Protein AF-A0A9D1GVY8-F1 (afdb_monomer_lite)

Radius of gyration: 22.83 Å; chains: 1; bounding box: 51×28×75 Å

Secondary structure (DSSP, 8-state):
--SHHHHHHHHHHHHHHHHHHHHHHHHHHHHHHHHHHHHHHHHHHHHHSEEEEEEEEEEEEEETTEEEEEEEEEETTEEEEEEEEEE--SSPPSS---TT-EEEEEESTT--TTS-EEEE----TTGGGT--

pLDDT: mean 70.93, std 13.24, range [38.88, 90.0]

Sequence (132 aa):
MDTQLPVVLTVTLALACLVAAVRIGLRFAAAGHRNALELARGRQVRRTGTCVRAEVLAVHALGDLEVQVLAEFETPGGRRIATGRIGLAEPLPTKAPEVGDLVRVWYLGEGGSDDEVQMDHDLDPAELAVAA

Organism: NCBI:txid2840701

Foldseek 3Di:
DPDPVVVVVVVVVVVVVVVVVVVVVVVVVVVVVVVVVLVVVLVVLVVPFQKDKWFFQDWADPDPFKIKTWTWDADPVGIEIEIEMEGCDPVGPPDDDDGGDIWIWRWDDGRYHPTDIYIYDDCPVVCVVVND

Structure (mmCIF, N/CA/C/O backbone):
data_AF-A0A9D1GVY8-F1
#
_entry.id   AF-A0A9D1GVY8-F1
#
loop_
_atom_site.group_PDB
_atom_site.id
_atom_site.type_symbol
_atom_site.label_atom_id
_atom_site.label_alt_id
_atom_site.label_comp_id
_atom_site.label_asym_id
_atom_site.label_entity_id
_atom_site.label_seq_id
_atom_site.pdbx_PDB_ins_code
_atom_site.Cartn_x
_atom_site.Cartn_y
_atom_site.Cartn_z
_atom_site.occupancy
_atom_site.B_iso_or_equiv
_atom_site.auth_seq_id
_atom_site.auth_comp_id
_atom_site.auth_asym_id
_atom_site.auth_atom_id
_atom_site.pdbx_PDB_model_num
ATOM 1 N N . MET A 1 1 ? 36.429 9.660 -54.941 1.00 49.44 1 MET A N 1
ATOM 2 C CA . MET A 1 1 ? 36.404 10.516 -53.734 1.00 49.44 1 MET A CA 1
ATOM 3 C C . MET A 1 1 ? 35.249 10.015 -52.873 1.00 49.44 1 MET A C 1
ATOM 5 O O . MET A 1 1 ? 34.226 10.674 -52.801 1.00 49.44 1 MET A O 1
ATOM 9 N N . ASP A 1 2 ? 35.377 8.832 -52.259 1.00 52.81 2 ASP A N 1
ATOM 10 C CA . ASP A 1 2 ? 34.200 8.066 -51.791 1.00 52.81 2 ASP A CA 1
ATOM 11 C C . ASP A 1 2 ? 34.391 7.448 -50.397 1.00 52.81 2 ASP A C 1
ATOM 13 O O . ASP A 1 2 ? 33.921 6.356 -50.105 1.00 52.81 2 ASP A O 1
ATOM 17 N N . THR A 1 3 ? 35.109 8.137 -49.508 1.00 52.91 3 THR A N 1
ATOM 18 C CA . THR A 1 3 ? 35.326 7.691 -48.117 1.00 52.91 3 THR A CA 1
ATOM 19 C C . THR A 1 3 ? 34.612 8.549 -47.072 1.00 52.91 3 THR A C 1
ATOM 21 O O . THR A 1 3 ? 34.606 8.188 -45.899 1.00 52.91 3 THR A O 1
ATOM 24 N N . GLN A 1 4 ? 33.966 9.657 -47.459 1.00 55.38 4 GLN A N 1
ATOM 25 C CA . GLN A 1 4 ? 33.333 10.575 -46.497 1.00 55.38 4 GLN A CA 1
ATOM 26 C C . GLN A 1 4 ? 31.940 10.130 -46.018 1.00 55.38 4 GLN A C 1
ATOM 28 O O . GLN A 1 4 ? 31.594 10.370 -44.865 1.00 55.38 4 GLN A O 1
ATOM 33 N N . LEU A 1 5 ? 31.157 9.439 -46.852 1.00 57.16 5 LEU A N 1
ATOM 34 C CA . LEU A 1 5 ? 29.811 8.965 -46.500 1.00 57.16 5 LEU A CA 1
ATOM 35 C C . LEU A 1 5 ? 29.755 7.930 -45.356 1.00 57.16 5 LEU A C 1
ATOM 37 O O . LEU A 1 5 ? 28.908 8.098 -44.478 1.00 57.16 5 LEU A O 1
ATOM 41 N N . PRO A 1 6 ? 30.623 6.896 -45.292 1.00 61.69 6 PRO A N 1
ATOM 42 C CA . PRO A 1 6 ? 30.540 5.918 -44.209 1.00 61.69 6 PRO A CA 1
ATOM 43 C C . PRO A 1 6 ? 30.898 6.538 -42.855 1.00 61.69 6 PRO A C 1
ATOM 45 O O . PRO A 1 6 ? 30.205 6.285 -41.880 1.00 61.69 6 PRO A O 1
ATOM 48 N N . VAL A 1 7 ? 31.910 7.412 -42.796 1.00 67.50 7 VAL A N 1
ATOM 49 C CA . VAL A 1 7 ? 32.396 8.005 -41.537 1.00 67.50 7 VAL A CA 1
ATOM 50 C C . VAL A 1 7 ? 31.342 8.901 -40.883 1.00 67.50 7 VAL A C 1
ATOM 52 O O . VAL A 1 7 ? 31.131 8.824 -39.674 1.00 67.50 7 VAL A O 1
ATOM 55 N N . VAL A 1 8 ? 30.639 9.720 -41.670 1.00 71.19 8 VAL A N 1
ATOM 56 C CA . VAL A 1 8 ? 29.584 10.604 -41.148 1.00 71.19 8 VAL A CA 1
ATOM 57 C C . VAL A 1 8 ? 28.419 9.790 -40.575 1.00 71.19 8 VAL A C 1
ATOM 59 O O . VAL A 1 8 ? 27.864 10.155 -39.535 1.00 71.19 8 VAL A O 1
ATOM 62 N N . LEU A 1 9 ? 28.081 8.656 -41.197 1.00 70.62 9 LEU A N 1
ATOM 63 C CA . LEU A 1 9 ? 27.004 7.781 -40.735 1.00 70.62 9 LEU A CA 1
ATOM 64 C C . LEU A 1 9 ? 27.372 7.063 -39.426 1.00 70.62 9 LEU A C 1
ATOM 66 O O . LEU A 1 9 ? 26.556 6.993 -38.508 1.00 70.62 9 LEU A O 1
ATOM 70 N N . THR A 1 10 ? 28.618 6.598 -39.288 1.00 71.81 10 THR A N 1
ATOM 71 C CA . THR A 1 10 ? 29.082 5.964 -38.043 1.00 71.81 10 THR A CA 1
ATOM 72 C C . THR A 1 10 ? 29.122 6.957 -36.885 1.00 71.81 10 THR A C 1
ATOM 74 O O . THR A 1 10 ? 28.709 6.625 -35.775 1.00 71.81 10 THR A O 1
ATOM 77 N N . VAL A 1 11 ? 29.579 8.188 -37.135 1.00 73.88 11 VAL A N 1
ATOM 78 C CA . VAL A 1 11 ? 29.664 9.238 -36.107 1.00 73.88 11 VAL A CA 1
ATOM 79 C C . VAL A 1 11 ? 28.272 9.685 -35.654 1.00 73.88 11 VAL A C 1
ATOM 81 O O . VAL A 1 11 ? 28.034 9.823 -34.455 1.00 73.88 11 VAL A O 1
ATOM 84 N N . THR A 1 12 ? 27.327 9.862 -36.582 1.00 77.81 12 THR A N 1
ATOM 85 C CA . THR A 1 12 ? 25.946 10.244 -36.238 1.00 77.81 12 THR A CA 1
ATOM 86 C C . THR A 1 12 ? 25.204 9.141 -35.486 1.00 77.81 12 THR A C 1
ATOM 88 O O . THR A 1 12 ? 24.530 9.437 -34.498 1.00 77.81 12 THR A O 1
ATOM 91 N N . LEU A 1 13 ? 25.377 7.874 -35.875 1.00 83.06 13 LEU A N 1
ATOM 92 C CA . LEU A 1 13 ? 24.789 6.736 -35.164 1.00 83.06 13 LEU A CA 1
ATOM 93 C C . LEU A 1 13 ? 25.365 6.590 -33.748 1.00 83.06 13 LEU A C 1
ATOM 95 O O . LEU A 1 13 ? 24.610 6.434 -32.788 1.00 83.06 13 LEU A O 1
ATOM 99 N N . ALA A 1 14 ? 26.689 6.695 -33.599 1.00 76.50 14 ALA A N 1
ATOM 100 C CA . ALA A 1 14 ? 27.344 6.631 -32.294 1.00 76.50 14 ALA A CA 1
ATOM 101 C C . ALA A 1 14 ? 26.863 7.756 -31.364 1.00 76.50 14 ALA A C 1
ATOM 103 O O . ALA A 1 14 ? 26.561 7.510 -30.194 1.00 76.50 14 ALA A O 1
ATOM 104 N N . LEU A 1 15 ? 26.720 8.976 -31.894 1.00 84.06 15 LEU A N 1
ATOM 105 C CA . LEU A 1 15 ? 26.213 10.116 -31.135 1.00 84.06 15 LEU A CA 1
ATOM 106 C C . LEU A 1 15 ? 24.746 9.917 -30.719 1.00 84.06 15 LEU A C 1
ATOM 108 O O . LEU A 1 15 ? 24.394 10.188 -29.572 1.00 84.06 15 LEU A O 1
ATOM 112 N N . ALA A 1 16 ? 23.899 9.395 -31.611 1.00 79.88 16 ALA A N 1
ATOM 113 C CA . ALA A 1 16 ? 22.500 9.103 -31.303 1.00 79.88 16 ALA A CA 1
ATOM 114 C C . ALA A 1 16 ? 22.359 8.044 -30.195 1.00 79.88 16 ALA A C 1
ATOM 116 O O . ALA A 1 16 ? 21.573 8.232 -29.262 1.00 79.88 16 ALA A O 1
ATOM 117 N N . CYS A 1 17 ? 23.162 6.975 -30.244 1.00 82.50 17 CYS A N 1
ATOM 118 C CA . CYS A 1 17 ? 23.203 5.956 -29.194 1.00 82.50 17 CYS A CA 1
ATOM 119 C C . CYS A 1 17 ? 23.638 6.538 -27.844 1.00 82.50 17 CYS A C 1
ATOM 121 O O . CYS A 1 17 ? 23.031 6.229 -26.818 1.00 82.50 17 CYS A O 1
ATOM 123 N N . LEU A 1 18 ? 24.641 7.420 -27.834 1.00 84.31 18 LEU A N 1
ATOM 124 C CA . LEU A 1 18 ? 25.122 8.055 -26.608 1.00 84.31 18 LEU A CA 1
ATOM 125 C C . LEU A 1 18 ? 24.049 8.960 -25.981 1.00 84.31 18 LEU A C 1
ATOM 127 O O . LEU A 1 18 ? 23.795 8.886 -24.780 1.00 84.31 18 LEU A O 1
ATOM 131 N N . VAL A 1 19 ? 23.356 9.762 -26.794 1.00 82.12 19 VAL A N 1
ATOM 132 C CA . VAL A 1 19 ? 22.250 10.619 -26.331 1.00 82.12 19 VAL A CA 1
ATOM 133 C C . VAL A 1 19 ? 21.085 9.785 -25.791 1.00 82.12 19 VAL A C 1
ATOM 135 O O . VAL A 1 19 ? 20.506 10.138 -24.760 1.00 82.12 19 VAL A O 1
ATOM 138 N N . ALA A 1 20 ? 20.747 8.672 -26.448 1.00 73.94 20 ALA A N 1
ATOM 139 C CA . ALA A 1 20 ? 19.718 7.753 -25.970 1.00 73.94 20 ALA A CA 1
ATOM 140 C C . ALA A 1 20 ? 20.107 7.131 -24.620 1.00 73.94 20 ALA A C 1
ATOM 142 O O . ALA A 1 20 ? 19.307 7.172 -23.686 1.00 73.94 20 ALA A O 1
ATOM 143 N N . ALA A 1 21 ? 21.344 6.647 -24.480 1.00 74.06 21 ALA A N 1
ATOM 144 C CA . ALA A 1 21 ? 21.854 6.076 -23.236 1.00 74.06 21 ALA A CA 1
ATOM 145 C C . ALA A 1 21 ? 21.833 7.091 -22.081 1.00 74.06 21 ALA A C 1
ATOM 147 O O . ALA A 1 21 ? 21.357 6.776 -20.992 1.00 74.06 21 ALA A O 1
ATOM 148 N N . VAL A 1 22 ? 22.258 8.335 -22.328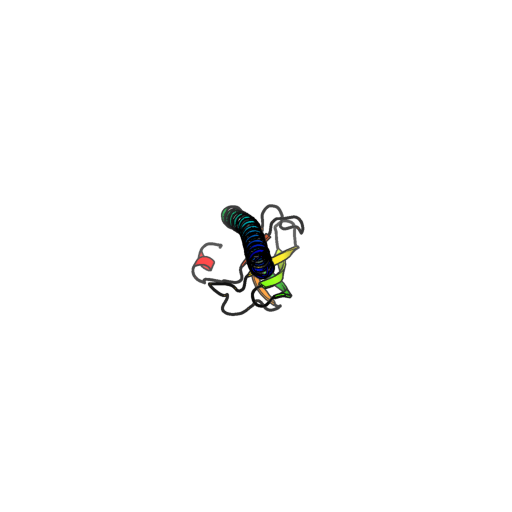 1.00 76.88 22 VAL A N 1
ATOM 149 C CA . VAL A 1 22 ? 22.219 9.414 -21.326 1.00 76.88 22 VAL A CA 1
ATOM 150 C C . VAL A 1 22 ? 20.781 9.749 -20.925 1.00 76.88 22 VAL A C 1
ATOM 152 O O . VAL A 1 22 ? 20.490 9.885 -19.738 1.00 76.88 22 VAL A O 1
ATOM 155 N N . ARG A 1 23 ? 19.847 9.837 -21.883 1.00 71.31 23 ARG A N 1
ATOM 156 C CA . ARG A 1 23 ? 18.425 10.076 -21.577 1.00 71.31 23 ARG A CA 1
ATOM 157 C C . ARG A 1 23 ? 17.798 8.943 -20.775 1.00 71.31 23 ARG A C 1
ATOM 159 O O . ARG A 1 23 ? 17.020 9.215 -19.863 1.00 71.31 23 ARG A O 1
ATOM 166 N N . ILE A 1 24 ? 18.121 7.699 -21.114 1.00 69.25 24 ILE A N 1
ATOM 167 C CA . ILE A 1 24 ? 17.660 6.521 -20.380 1.00 69.25 24 ILE A CA 1
ATOM 168 C C . ILE A 1 24 ? 18.224 6.564 -18.954 1.00 69.25 24 ILE A C 1
ATOM 170 O O . ILE A 1 24 ? 17.451 6.498 -18.001 1.00 69.25 24 ILE A O 1
ATOM 174 N N . GLY A 1 25 ? 19.530 6.799 -18.794 1.00 60.06 25 GLY A N 1
ATOM 175 C CA . GLY A 1 25 ? 20.178 6.929 -17.486 1.00 60.06 25 GLY A CA 1
ATOM 176 C C . GLY A 1 25 ? 19.582 8.045 -16.622 1.00 60.06 25 GLY A C 1
ATOM 177 O O . GLY A 1 25 ? 19.286 7.823 -15.452 1.00 60.06 25 GLY A O 1
ATOM 178 N N . LEU A 1 26 ? 19.312 9.218 -17.203 1.00 64.62 26 LEU A N 1
ATOM 179 C CA . LEU A 1 26 ? 18.657 10.333 -16.509 1.00 64.62 26 LEU A CA 1
ATOM 180 C C . LEU A 1 26 ? 17.231 9.991 -16.058 1.00 64.62 26 LEU A C 1
ATOM 182 O O . LEU A 1 26 ? 16.829 10.379 -14.962 1.00 64.62 26 LEU A O 1
ATOM 186 N N . ARG A 1 27 ? 16.463 9.254 -16.870 1.00 56.59 27 ARG A N 1
ATOM 187 C CA . ARG A 1 27 ? 15.116 8.799 -16.488 1.00 56.59 27 ARG A CA 1
ATOM 188 C C . ARG A 1 27 ? 15.159 7.803 -15.335 1.00 56.59 27 ARG A C 1
ATOM 190 O O . ARG A 1 27 ? 14.372 7.946 -14.405 1.00 56.59 27 ARG A O 1
ATOM 197 N N . PHE A 1 28 ? 16.094 6.856 -15.360 1.00 57.53 28 PHE A N 1
ATOM 198 C CA . PHE A 1 28 ? 16.288 5.919 -14.254 1.00 57.53 28 PHE A CA 1
ATOM 199 C C . PHE A 1 28 ? 16.776 6.616 -12.981 1.00 57.53 28 PHE A C 1
ATOM 201 O O . PHE A 1 28 ? 16.277 6.311 -11.903 1.00 57.53 28 PHE A O 1
ATOM 208 N N . ALA A 1 29 ? 17.671 7.602 -13.085 1.00 55.59 29 ALA A N 1
ATOM 209 C CA . ALA A 1 29 ? 18.118 8.388 -11.934 1.00 55.59 29 ALA A CA 1
ATOM 210 C C . ALA A 1 29 ? 16.974 9.215 -11.319 1.00 55.59 29 ALA A C 1
ATOM 212 O O . ALA A 1 29 ? 16.815 9.253 -10.100 1.00 55.59 29 ALA A O 1
ATOM 213 N N . ALA A 1 30 ? 16.134 9.834 -12.156 1.00 56.56 30 ALA A N 1
ATOM 214 C CA . ALA A 1 30 ? 14.963 10.577 -11.699 1.00 56.56 30 ALA A CA 1
ATOM 215 C C . ALA A 1 30 ? 13.906 9.665 -11.053 1.00 56.56 30 ALA A C 1
ATOM 217 O O . ALA A 1 30 ? 13.328 10.034 -10.031 1.00 56.56 30 ALA A O 1
ATOM 218 N N . ALA A 1 31 ? 13.676 8.473 -11.614 1.00 54.22 31 ALA A N 1
ATOM 219 C CA . ALA A 1 31 ? 12.803 7.464 -11.015 1.00 54.22 31 ALA A CA 1
ATOM 220 C C . ALA A 1 31 ? 13.366 6.965 -9.673 1.00 54.22 31 ALA A C 1
ATOM 222 O O . ALA A 1 31 ? 12.650 6.935 -8.676 1.00 54.22 31 ALA A O 1
ATOM 223 N N . GLY A 1 32 ? 14.670 6.683 -9.610 1.00 56.84 32 GLY A N 1
ATOM 224 C CA . GLY A 1 32 ? 15.346 6.255 -8.387 1.00 56.84 32 GLY A CA 1
ATOM 225 C C . GLY A 1 32 ? 15.275 7.292 -7.264 1.00 56.84 32 GLY A C 1
ATOM 226 O O . GLY A 1 32 ? 15.057 6.929 -6.112 1.00 56.84 32 GLY A O 1
ATOM 227 N N . HIS A 1 33 ? 15.390 8.585 -7.581 1.00 58.81 33 HIS A N 1
ATOM 228 C CA . HIS A 1 33 ? 15.299 9.643 -6.572 1.00 58.81 33 HIS A CA 1
ATOM 229 C C . HIS A 1 33 ? 13.887 9.788 -5.984 1.00 58.81 33 HIS A C 1
ATOM 231 O O . HIS A 1 33 ? 13.744 9.995 -4.780 1.00 58.81 33 HIS A O 1
ATOM 237 N N . ARG A 1 34 ? 12.840 9.630 -6.808 1.00 56.88 34 ARG A N 1
ATOM 238 C CA . ARG A 1 34 ? 11.445 9.634 -6.331 1.00 56.88 34 ARG A CA 1
ATOM 239 C C . ARG A 1 34 ? 11.160 8.429 -5.442 1.00 56.88 34 ARG A C 1
ATOM 241 O O . ARG A 1 34 ? 10.668 8.614 -4.335 1.00 56.88 34 ARG A O 1
ATOM 248 N N . ASN A 1 35 ? 11.591 7.244 -5.866 1.00 59.25 35 ASN A N 1
ATOM 249 C CA . ASN A 1 35 ? 11.446 6.023 -5.076 1.00 59.25 35 ASN A CA 1
ATOM 250 C C . ASN A 1 35 ? 12.205 6.125 -3.742 1.00 59.25 35 ASN A C 1
ATOM 252 O O . ASN A 1 35 ? 11.708 5.694 -2.709 1.00 59.25 35 ASN A O 1
ATOM 256 N N . ALA A 1 36 ? 13.393 6.741 -3.724 1.00 60.06 36 ALA A N 1
ATOM 257 C CA . ALA A 1 36 ? 14.158 6.946 -2.494 1.00 60.06 36 ALA A CA 1
ATOM 258 C C . ALA A 1 36 ? 13.457 7.900 -1.510 1.00 60.06 36 ALA A C 1
ATOM 260 O O . ALA A 1 36 ? 13.501 7.669 -0.300 1.00 60.06 36 ALA A O 1
ATOM 261 N N . LEU A 1 37 ? 12.804 8.950 -2.018 1.00 64.25 37 LEU A N 1
ATOM 262 C CA . LEU A 1 37 ? 11.989 9.867 -1.218 1.00 64.25 37 LEU A CA 1
ATOM 263 C C . LEU A 1 37 ? 10.740 9.175 -0.666 1.00 64.25 37 LEU A C 1
ATOM 265 O O . LEU A 1 37 ? 10.476 9.299 0.527 1.00 64.25 37 LEU A O 1
ATOM 269 N N . GLU A 1 38 ? 10.022 8.407 -1.484 1.00 64.31 38 GLU A N 1
ATOM 270 C CA . GLU A 1 38 ? 8.865 7.618 -1.038 1.00 64.31 38 GLU A CA 1
ATOM 271 C C . GLU A 1 38 ? 9.265 6.582 0.022 1.00 64.31 38 GLU A C 1
ATOM 273 O O . GLU A 1 38 ? 8.629 6.491 1.066 1.00 64.31 38 GLU A O 1
ATOM 278 N N . LEU A 1 39 ? 10.395 5.889 -0.154 1.00 65.25 39 LEU A N 1
ATOM 279 C CA . LEU A 1 39 ? 10.936 4.965 0.850 1.00 65.25 39 LEU A CA 1
ATOM 280 C C . LEU A 1 39 ? 11.380 5.670 2.139 1.00 65.25 39 LEU A C 1
ATOM 282 O O . LEU A 1 39 ? 11.310 5.095 3.228 1.00 65.25 39 LEU A O 1
ATOM 286 N N . ALA A 1 40 ? 11.903 6.894 2.050 1.00 66.50 40 ALA A N 1
ATOM 287 C CA . ALA A 1 40 ? 12.272 7.678 3.226 1.00 66.50 40 ALA A CA 1
ATOM 288 C C . ALA A 1 40 ? 11.027 8.138 3.999 1.00 66.50 40 ALA A C 1
ATOM 290 O O . ALA A 1 40 ? 11.000 8.019 5.224 1.00 66.50 40 ALA A O 1
ATOM 291 N N . ARG A 1 41 ? 9.985 8.582 3.288 1.00 67.38 41 ARG A N 1
ATOM 292 C CA . ARG A 1 41 ? 8.705 8.983 3.883 1.00 67.38 41 ARG A CA 1
ATOM 293 C C . ARG A 1 41 ? 7.941 7.802 4.464 1.00 67.38 41 ARG A C 1
ATOM 295 O O . ARG A 1 41 ? 7.567 7.860 5.628 1.00 67.38 41 ARG A O 1
ATOM 302 N N . GLY A 1 42 ? 7.837 6.685 3.746 1.00 68.06 42 GLY A N 1
ATOM 303 C CA . GLY A 1 42 ? 7.238 5.452 4.265 1.00 68.06 42 GLY A CA 1
ATOM 304 C C . GLY A 1 42 ? 7.937 4.958 5.538 1.00 68.06 42 GLY A C 1
ATOM 305 O O . GLY A 1 42 ? 7.280 4.549 6.495 1.00 68.06 42 GLY A O 1
ATOM 306 N N . ARG A 1 43 ? 9.272 5.087 5.623 1.00 69.88 43 ARG A N 1
ATOM 307 C CA . ARG A 1 43 ? 10.023 4.806 6.862 1.00 69.88 43 ARG A CA 1
ATOM 308 C C . ARG A 1 43 ? 9.716 5.785 7.991 1.00 69.88 43 ARG A C 1
ATOM 310 O O . ARG A 1 43 ? 9.707 5.373 9.149 1.00 69.88 43 ARG A O 1
ATOM 317 N N . GLN A 1 44 ? 9.489 7.056 7.681 1.00 73.00 44 GLN A N 1
ATOM 318 C CA . GLN A 1 44 ? 9.084 8.048 8.671 1.00 73.00 44 GLN A CA 1
ATOM 319 C C . GLN A 1 44 ? 7.679 7.744 9.204 1.00 73.00 44 GLN A C 1
ATOM 321 O O . GLN A 1 44 ? 7.518 7.632 10.415 1.00 73.00 44 GLN A O 1
ATOM 326 N N . VAL A 1 45 ? 6.707 7.495 8.322 1.00 73.75 45 VAL A N 1
ATOM 327 C CA . VAL A 1 45 ? 5.333 7.112 8.687 1.00 73.75 45 VAL A CA 1
ATOM 328 C C . VAL A 1 45 ? 5.322 5.832 9.528 1.00 73.75 45 VAL A C 1
ATOM 330 O O . VAL A 1 45 ? 4.648 5.788 10.548 1.00 73.75 45 VAL A O 1
ATOM 333 N N . ARG A 1 46 ? 6.140 4.819 9.207 1.00 72.38 46 ARG A N 1
ATOM 334 C CA . ARG A 1 46 ? 6.269 3.619 10.060 1.00 72.38 46 ARG A CA 1
ATOM 335 C C . ARG A 1 46 ? 6.856 3.894 11.444 1.00 72.38 46 ARG A C 1
ATOM 337 O O . ARG A 1 46 ? 6.544 3.172 12.383 1.00 72.38 46 ARG A O 1
ATOM 344 N N . ARG A 1 47 ? 7.735 4.892 11.578 1.00 74.19 47 ARG A N 1
ATOM 345 C CA . ARG A 1 47 ? 8.373 5.232 12.861 1.00 74.19 47 ARG A CA 1
ATOM 346 C C . ARG A 1 47 ? 7.499 6.097 13.757 1.00 74.19 47 ARG A C 1
ATOM 348 O O . ARG A 1 47 ? 7.605 5.975 14.971 1.00 74.19 47 ARG A O 1
ATOM 355 N N . THR A 1 48 ? 6.720 7.008 13.180 1.00 76.00 48 THR A N 1
ATOM 356 C CA . THR A 1 48 ? 5.983 8.031 13.942 1.00 76.00 48 THR A CA 1
ATOM 357 C C . THR A 1 48 ? 4.469 7.927 13.808 1.00 76.00 48 THR A C 1
ATOM 359 O O . THR A 1 48 ? 3.754 8.609 14.535 1.00 76.00 48 THR A O 1
ATOM 362 N N . GLY A 1 49 ? 3.979 7.133 12.859 1.00 79.00 49 GLY A N 1
ATOM 363 C CA . GLY A 1 49 ? 2.560 6.942 12.590 1.00 79.00 49 GLY A CA 1
ATOM 364 C C . GLY A 1 49 ? 1.904 5.944 13.529 1.00 79.00 49 GLY A C 1
ATOM 365 O O . GLY A 1 49 ? 2.558 5.117 14.164 1.00 79.00 49 GLY A O 1
ATOM 366 N N . THR A 1 50 ? 0.579 6.024 13.589 1.00 79.56 50 THR A N 1
ATOM 367 C CA . THR A 1 50 ? -0.243 5.053 14.310 1.00 79.56 50 THR A CA 1
ATOM 368 C C . THR A 1 50 ? -0.452 3.842 13.412 1.00 79.56 50 THR A C 1
ATOM 370 O O . THR A 1 50 ? -0.867 3.996 12.265 1.00 79.56 50 THR A O 1
ATOM 373 N N . CYS A 1 51 ? -0.143 2.650 13.923 1.00 84.38 51 CYS A N 1
ATOM 374 C CA . CYS A 1 51 ? -0.366 1.392 13.221 1.00 84.38 51 CYS A CA 1
ATOM 375 C C . CYS A 1 51 ? -1.722 0.815 13.622 1.00 84.38 51 CYS A C 1
ATOM 377 O O . CYS A 1 51 ? -1.960 0.562 14.802 1.00 84.38 51 CYS A O 1
ATOM 379 N N . VAL A 1 52 ? -2.577 0.546 12.643 1.00 83.38 52 VAL A N 1
ATOM 380 C CA . VAL A 1 52 ? -3.872 -0.111 12.844 1.00 83.38 52 VAL A CA 1
ATOM 381 C C . VAL A 1 52 ? -4.051 -1.257 11.859 1.00 83.38 52 VAL A C 1
ATOM 383 O O . VAL A 1 52 ? -3.375 -1.337 10.830 1.00 83.38 52 VAL A O 1
ATOM 386 N N . ARG A 1 53 ? -4.966 -2.166 12.191 1.00 85.81 53 ARG A N 1
ATOM 387 C CA . ARG A 1 53 ? -5.435 -3.188 11.256 1.00 85.81 53 ARG A CA 1
ATOM 388 C C . ARG A 1 53 ? -6.571 -2.604 10.431 1.00 85.81 53 ARG A C 1
ATOM 390 O O . ARG A 1 53 ? -7.467 -1.982 10.995 1.00 85.81 53 ARG A O 1
ATOM 397 N N . ALA A 1 54 ? -6.517 -2.827 9.128 1.00 86.69 54 ALA A N 1
ATOM 398 C CA . ALA A 1 54 ? -7.548 -2.405 8.202 1.00 86.69 54 ALA A CA 1
ATOM 399 C C . ALA A 1 54 ? -8.019 -3.584 7.356 1.00 86.69 54 ALA A C 1
ATOM 401 O O . ALA A 1 54 ? -7.218 -4.440 6.980 1.00 86.69 54 ALA A O 1
ATOM 402 N N . GLU A 1 55 ? -9.308 -3.613 7.057 1.00 88.19 55 GLU A N 1
ATOM 403 C CA . GLU A 1 55 ? -9.917 -4.602 6.178 1.00 88.19 55 GLU A CA 1
ATOM 404 C C . GLU A 1 55 ? -9.845 -4.123 4.733 1.00 88.19 55 GLU A C 1
ATOM 406 O O . GLU A 1 55 ? -10.222 -2.993 4.419 1.00 88.19 55 GLU A O 1
ATOM 411 N N . VAL A 1 56 ? -9.358 -4.981 3.844 1.00 89.00 56 VAL A N 1
ATOM 412 C CA . VAL A 1 56 ? -9.273 -4.685 2.419 1.00 89.00 56 VAL A CA 1
ATOM 413 C C . VAL A 1 56 ? -10.671 -4.687 1.807 1.00 89.00 56 VAL A C 1
ATOM 415 O O . VAL A 1 56 ? -11.324 -5.721 1.713 1.00 89.00 56 VAL A O 1
ATOM 418 N N . LEU A 1 57 ? -11.106 -3.528 1.322 1.00 88.56 57 LEU A N 1
ATOM 419 C CA . LEU A 1 57 ? -12.374 -3.353 0.615 1.00 88.56 57 LEU A CA 1
ATOM 420 C C . LEU A 1 57 ? -12.242 -3.598 -0.890 1.00 88.56 57 LEU A C 1
ATOM 422 O O . LEU A 1 57 ? -13.173 -4.080 -1.532 1.00 88.56 57 LEU A O 1
ATOM 426 N N . ALA A 1 58 ? -11.101 -3.223 -1.470 1.00 86.31 58 ALA A N 1
ATOM 427 C CA . ALA A 1 58 ? -10.850 -3.362 -2.898 1.00 86.31 58 ALA A CA 1
ATOM 428 C C . ALA A 1 58 ? -9.357 -3.492 -3.190 1.00 86.31 58 ALA A C 1
ATOM 430 O O . ALA A 1 58 ? -8.519 -2.900 -2.507 1.00 86.31 58 ALA A O 1
ATOM 431 N N . VAL A 1 59 ? -9.044 -4.229 -4.254 1.00 86.75 59 VAL A N 1
ATOM 432 C CA . VAL A 1 59 ? -7.685 -4.395 -4.769 1.00 86.75 59 VAL A CA 1
ATOM 433 C C . VAL A 1 59 ? -7.704 -4.132 -6.267 1.00 86.75 59 VAL A C 1
ATOM 435 O O . VAL A 1 59 ? -8.479 -4.736 -7.009 1.00 86.75 59 VAL A O 1
ATOM 438 N N . HIS A 1 60 ? -6.848 -3.222 -6.717 1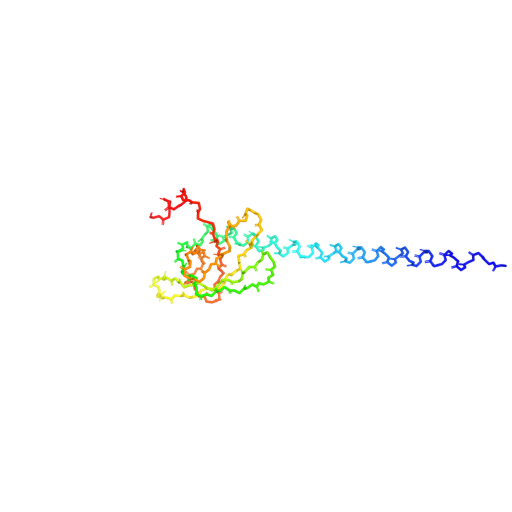.00 85.38 60 HIS A N 1
ATOM 439 C CA . HIS A 1 60 ? -6.665 -2.887 -8.121 1.00 85.38 60 HIS A CA 1
ATOM 440 C C . HIS A 1 60 ? -5.227 -3.187 -8.530 1.00 85.38 60 HIS A C 1
ATOM 442 O O . HIS A 1 60 ? -4.286 -2.620 -7.979 1.00 85.38 60 HIS A O 1
ATOM 448 N N . ALA A 1 61 ? -5.042 -4.065 -9.514 1.00 82.06 61 ALA A N 1
ATOM 449 C CA . ALA A 1 61 ? -3.723 -4.310 -10.081 1.00 82.06 61 ALA A CA 1
ATOM 450 C C . ALA A 1 61 ? -3.236 -3.061 -10.832 1.00 82.06 61 ALA A C 1
ATOM 452 O O . ALA A 1 61 ? -3.928 -2.559 -11.720 1.00 82.06 61 ALA A O 1
ATOM 453 N N . LEU A 1 62 ? -2.051 -2.564 -10.473 1.00 79.75 62 LEU A N 1
ATOM 454 C CA . LEU A 1 62 ? -1.378 -1.466 -11.178 1.00 79.75 62 LEU A CA 1
ATOM 455 C C . LEU A 1 62 ? -0.298 -1.982 -12.141 1.00 79.75 62 LEU A C 1
ATOM 457 O O . LEU A 1 62 ? 0.097 -1.277 -13.068 1.00 79.75 62 LEU A O 1
ATOM 461 N N . GLY A 1 63 ? 0.149 -3.220 -11.943 1.00 74.81 63 GLY A N 1
ATOM 462 C CA . GLY A 1 63 ? 1.074 -3.943 -12.805 1.00 74.81 63 GLY A CA 1
ATOM 463 C C . GLY A 1 63 ? 1.385 -5.319 -12.221 1.00 74.81 63 GLY A C 1
ATOM 464 O O . GLY A 1 63 ? 0.762 -5.739 -11.248 1.00 74.81 63 GLY A O 1
ATOM 465 N N . ASP A 1 64 ? 2.382 -6.000 -12.782 1.00 69.31 64 ASP A N 1
ATOM 466 C CA . ASP A 1 64 ? 2.739 -7.368 -12.370 1.00 69.31 64 ASP A CA 1
ATOM 467 C C . ASP A 1 64 ? 3.3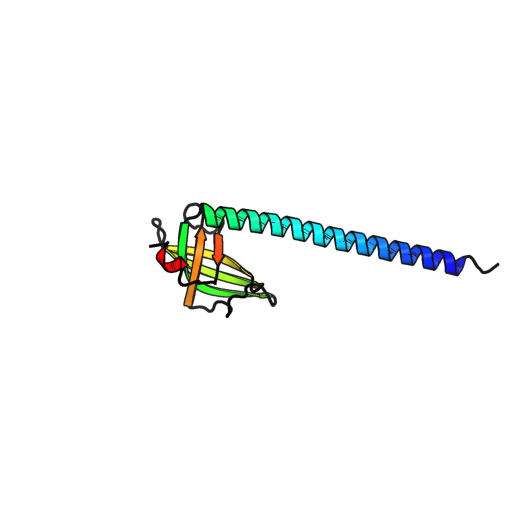15 -7.449 -10.946 1.00 69.31 64 ASP A C 1
ATOM 469 O O . ASP A 1 64 ? 3.326 -8.516 -10.339 1.00 69.31 64 ASP A O 1
ATOM 473 N N . LEU A 1 65 ? 3.802 -6.324 -10.412 1.00 71.44 65 LEU A N 1
ATOM 474 C CA . LEU A 1 65 ? 4.512 -6.250 -9.132 1.00 71.44 65 LEU A CA 1
ATOM 475 C C . LEU A 1 65 ? 3.929 -5.204 -8.173 1.00 71.44 65 LEU A C 1
ATOM 477 O O . LEU A 1 65 ? 4.583 -4.841 -7.200 1.00 71.44 65 LEU A O 1
ATOM 481 N N . GLU A 1 66 ? 2.734 -4.675 -8.438 1.00 76.31 66 GLU A N 1
ATOM 482 C CA . GLU A 1 66 ? 2.139 -3.642 -7.588 1.00 76.31 66 GLU A CA 1
ATOM 483 C C . GLU A 1 66 ? 0.613 -3.696 -7.618 1.00 76.31 66 GLU A C 1
ATOM 485 O O . GLU A 1 66 ? -0.013 -3.763 -8.682 1.00 76.31 66 GLU A O 1
ATOM 490 N N . VAL A 1 67 ? 0.015 -3.609 -6.431 1.00 82.44 67 VAL A N 1
ATOM 491 C CA . VAL A 1 67 ? -1.431 -3.485 -6.254 1.00 82.44 67 VAL A CA 1
ATOM 492 C C . VAL A 1 67 ? -1.762 -2.230 -5.461 1.00 82.44 67 VAL A C 1
ATOM 494 O O . VAL A 1 67 ? -1.078 -1.863 -4.506 1.00 82.44 67 VAL A O 1
ATOM 497 N N . GLN A 1 68 ? -2.840 -1.567 -5.852 1.00 85.56 68 GLN A N 1
ATOM 498 C CA . GLN A 1 68 ? -3.481 -0.537 -5.059 1.00 85.56 68 GLN A CA 1
ATOM 499 C C . GLN A 1 68 ? -4.556 -1.182 -4.195 1.00 85.56 68 GLN A C 1
ATOM 501 O O . GLN A 1 68 ? -5.419 -1.896 -4.699 1.00 85.56 68 GLN A O 1
ATOM 506 N N . VAL A 1 69 ? -4.506 -0.908 -2.902 1.00 86.19 69 VAL A N 1
ATOM 507 C CA . VAL A 1 69 ? -5.406 -1.465 -1.902 1.00 86.19 69 VAL A CA 1
ATOM 508 C C . VAL A 1 69 ? -6.213 -0.332 -1.297 1.00 86.19 69 VAL A C 1
ATOM 510 O O . VAL A 1 69 ? -5.658 0.681 -0.873 1.00 86.19 69 VAL A O 1
ATOM 513 N N . LEU A 1 70 ? -7.526 -0.514 -1.266 1.00 88.06 70 LEU A N 1
ATOM 514 C CA . LEU A 1 70 ? -8.447 0.301 -0.493 1.00 88.06 70 LEU A CA 1
ATOM 515 C C . LEU A 1 70 ? -8.743 -0.454 0.798 1.00 88.06 70 LEU A C 1
ATOM 517 O O . LEU A 1 70 ? -9.214 -1.588 0.728 1.00 88.06 70 LEU A O 1
ATOM 521 N N . ALA A 1 71 ? -8.474 0.151 1.951 1.00 87.56 71 ALA A N 1
ATOM 522 C CA . ALA A 1 71 ? -8.676 -0.498 3.238 1.00 87.56 71 ALA A CA 1
ATOM 523 C C . ALA A 1 71 ? -9.447 0.391 4.217 1.00 87.56 71 ALA A C 1
ATOM 525 O O . ALA A 1 71 ? -9.233 1.604 4.270 1.00 87.56 71 ALA A O 1
ATOM 526 N N . GLU A 1 72 ? -10.334 -0.225 4.994 1.00 90.00 72 GLU A N 1
ATOM 527 C CA . GLU A 1 72 ? -11.149 0.419 6.022 1.00 90.00 72 GLU A CA 1
ATOM 528 C C . GLU A 1 72 ? -10.620 0.105 7.421 1.00 90.00 72 GLU A C 1
ATOM 530 O O . GLU A 1 72 ? -10.300 -1.039 7.730 1.00 90.00 72 GLU A O 1
ATOM 535 N N . PHE A 1 73 ? -10.544 1.117 8.282 1.00 87.31 73 PHE A N 1
ATOM 536 C CA . PHE A 1 73 ? -10.102 0.982 9.670 1.00 87.31 73 PHE A CA 1
ATOM 537 C C . PHE A 1 73 ? -10.843 1.953 10.589 1.00 87.31 73 PHE A C 1
ATOM 539 O O . PHE A 1 73 ? -11.423 2.946 10.148 1.00 87.31 73 PHE A O 1
ATOM 546 N N . GLU A 1 74 ? -10.820 1.675 11.889 1.00 84.75 74 GLU A N 1
ATOM 547 C CA . GLU A 1 74 ? -11.377 2.564 12.907 1.00 84.75 74 GLU A CA 1
ATOM 548 C C . GLU A 1 74 ? -10.284 3.429 13.534 1.00 84.75 74 GLU A C 1
ATOM 550 O O . GLU A 1 74 ? -9.207 2.950 13.891 1.00 84.75 74 GLU A O 1
ATOM 555 N N . THR A 1 75 ? -10.581 4.717 13.695 1.00 82.19 75 THR A N 1
ATOM 556 C CA . THR A 1 75 ? -9.789 5.656 14.493 1.00 82.19 75 THR A CA 1
ATOM 557 C C . THR A 1 75 ? -10.656 6.232 15.614 1.00 82.19 75 THR A C 1
ATOM 559 O O . THR A 1 75 ? -11.881 6.082 15.588 1.00 82.19 75 THR A O 1
ATOM 562 N N . PRO A 1 76 ? -10.076 6.940 16.603 1.00 77.44 76 PRO A N 1
ATOM 563 C CA . PRO A 1 76 ? -10.867 7.621 17.631 1.00 77.44 76 PRO A CA 1
ATOM 564 C C . PRO A 1 76 ? -11.902 8.612 17.067 1.00 77.44 76 PRO A C 1
ATOM 566 O O . PRO A 1 76 ? -12.899 8.894 17.725 1.00 77.44 76 PRO A O 1
ATOM 569 N N . GLY A 1 77 ? -11.677 9.129 15.852 1.00 76.50 77 GLY A N 1
ATOM 570 C CA . GLY A 1 77 ? -12.597 10.020 15.137 1.00 76.50 77 GLY A CA 1
ATOM 571 C C . GLY A 1 77 ? -13.665 9.301 14.306 1.00 76.50 77 GLY A C 1
ATOM 572 O O . GLY A 1 77 ? -14.480 9.963 13.665 1.00 76.50 77 GLY A O 1
ATOM 573 N N . GLY A 1 78 ? -13.670 7.966 14.299 1.00 84.19 78 GLY A N 1
ATOM 574 C CA . GLY A 1 78 ? -14.623 7.132 13.574 1.00 84.19 78 GLY A CA 1
ATOM 575 C C . GLY A 1 78 ? -13.983 6.274 12.484 1.00 84.19 78 GLY A C 1
ATOM 576 O O . GLY A 1 78 ? -12.768 6.111 12.399 1.00 84.19 78 GLY A O 1
ATOM 577 N N . ARG A 1 79 ? -14.840 5.694 11.647 1.00 87.19 79 ARG A N 1
ATOM 578 C CA . ARG A 1 79 ? -14.444 4.807 10.551 1.00 87.19 79 ARG A CA 1
ATOM 579 C C . ARG A 1 79 ? -13.811 5.606 9.410 1.00 87.19 79 ARG A C 1
ATOM 581 O O . ARG A 1 79 ? -14.340 6.643 9.004 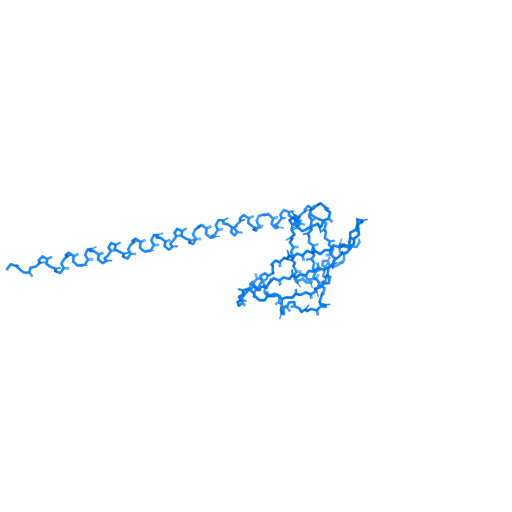1.00 87.19 79 ARG A O 1
ATOM 588 N N . ARG A 1 80 ? -12.678 5.126 8.904 1.00 87.31 80 ARG A N 1
ATOM 589 C CA . ARG A 1 80 ? -11.860 5.769 7.874 1.00 87.31 80 ARG A CA 1
ATOM 590 C C . ARG A 1 80 ? -11.521 4.784 6.764 1.00 87.31 80 ARG A C 1
ATOM 592 O O . ARG A 1 80 ? -11.450 3.581 6.991 1.00 87.31 80 ARG A O 1
ATOM 599 N N . ILE A 1 81 ? -11.293 5.322 5.570 1.00 86.62 81 ILE A N 1
ATOM 600 C CA . ILE A 1 81 ? -10.872 4.564 4.396 1.00 86.62 81 ILE A CA 1
ATOM 601 C C . ILE A 1 81 ? -9.576 5.184 3.897 1.00 86.62 81 ILE A C 1
ATOM 603 O O . ILE A 1 81 ? -9.522 6.390 3.654 1.00 86.62 81 ILE A O 1
ATOM 607 N N . ALA A 1 82 ? -8.557 4.357 3.709 1.00 84.19 82 ALA A N 1
ATOM 608 C CA . ALA A 1 82 ? -7.313 4.765 3.083 1.00 84.19 82 ALA A CA 1
ATOM 609 C C . ALA A 1 82 ? -7.070 3.985 1.800 1.00 84.19 82 ALA A C 1
ATOM 611 O O . ALA A 1 82 ? -7.519 2.852 1.636 1.00 84.19 82 ALA A O 1
ATOM 612 N N . THR A 1 83 ? -6.314 4.604 0.899 1.00 84.69 83 THR A N 1
ATOM 613 C CA . THR A 1 83 ? -5.805 3.946 -0.301 1.00 84.69 83 THR A CA 1
ATOM 614 C C . THR A 1 83 ? -4.288 3.918 -0.231 1.00 84.69 83 THR A C 1
ATOM 616 O O . THR A 1 83 ? -3.664 4.960 -0.055 1.00 84.69 83 THR A O 1
ATOM 619 N N . GLY A 1 84 ? -3.693 2.741 -0.381 1.00 80.75 84 GLY A N 1
ATOM 620 C CA . GLY A 1 84 ? -2.246 2.557 -0.377 1.00 80.75 84 GLY A CA 1
ATOM 621 C C . GLY A 1 84 ? -1.787 1.717 -1.557 1.00 80.75 84 GLY A C 1
ATOM 622 O O . GLY A 1 84 ? -2.569 0.984 -2.159 1.00 80.75 84 GLY A O 1
ATOM 623 N N . ARG A 1 85 ? -0.507 1.827 -1.904 1.00 81.81 85 ARG A N 1
ATOM 624 C CA . ARG A 1 85 ? 0.142 0.919 -2.855 1.00 81.81 85 ARG A CA 1
ATOM 625 C C . ARG A 1 85 ? 0.953 -0.099 -2.077 1.00 81.81 85 ARG A C 1
ATOM 627 O O . ARG A 1 85 ? 1.703 0.274 -1.177 1.00 81.81 85 ARG A O 1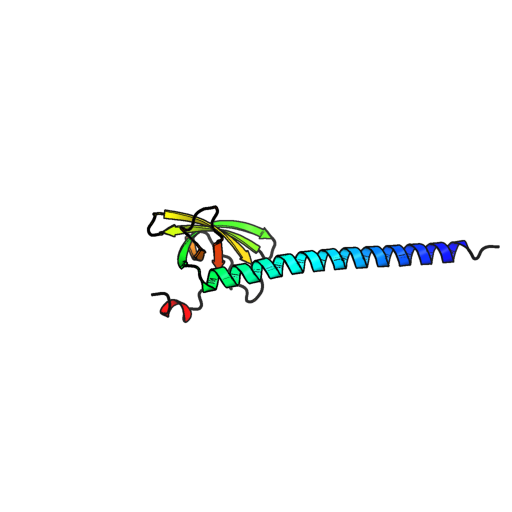
ATOM 634 N N . ILE A 1 86 ? 0.803 -1.362 -2.443 1.00 77.19 86 ILE A N 1
ATOM 635 C CA . ILE A 1 86 ? 1.587 -2.465 -1.906 1.00 77.19 86 ILE A CA 1
ATOM 636 C C . ILE A 1 86 ? 2.408 -3.024 -3.060 1.00 77.19 86 ILE A C 1
ATOM 638 O O . ILE A 1 86 ? 1.870 -3.540 -4.043 1.00 77.19 86 ILE A O 1
ATOM 642 N N . GLY A 1 87 ? 3.725 -2.871 -2.939 1.00 69.94 87 GLY A N 1
ATOM 643 C CA . GLY A 1 87 ? 4.669 -3.520 -3.833 1.00 69.94 87 GLY A CA 1
ATOM 644 C C . GLY A 1 87 ? 4.680 -5.019 -3.556 1.00 69.94 87 GLY A C 1
ATOM 645 O O . GLY A 1 87 ? 4.803 -5.445 -2.413 1.00 69.94 87 GLY A O 1
ATOM 646 N N . LEU A 1 88 ? 4.580 -5.813 -4.612 1.00 68.19 88 LEU A N 1
ATOM 647 C CA . LEU A 1 88 ? 4.757 -7.262 -4.594 1.00 68.19 88 LEU A CA 1
ATOM 648 C C . LEU A 1 88 ? 6.220 -7.627 -4.908 1.00 68.19 88 LEU A C 1
ATOM 650 O O . LEU A 1 88 ? 6.475 -8.669 -5.493 1.00 68.19 88 LEU A O 1
ATOM 654 N N . ALA A 1 89 ? 7.183 -6.752 -4.605 1.00 55.72 89 ALA A N 1
ATOM 655 C CA . ALA A 1 89 ? 8.608 -6.974 -4.857 1.00 55.72 89 ALA A CA 1
ATOM 656 C C . ALA A 1 89 ? 9.373 -7.152 -3.533 1.00 55.72 89 ALA A C 1
ATOM 658 O O . ALA A 1 89 ? 8.996 -6.574 -2.522 1.00 55.72 89 ALA A O 1
ATOM 659 N N . GLU A 1 90 ? 10.429 -7.968 -3.570 1.00 48.38 90 GLU A N 1
ATOM 660 C CA . GLU A 1 90 ? 11.043 -8.688 -2.442 1.00 48.38 90 GLU A CA 1
ATOM 661 C C . GLU A 1 90 ? 11.250 -7.959 -1.084 1.00 48.38 90 GLU A C 1
ATOM 663 O O . GLU A 1 90 ? 11.716 -6.816 -1.065 1.00 48.38 90 GLU A O 1
ATOM 668 N N . PRO A 1 91 ? 11.060 -8.669 0.057 1.00 51.41 91 PRO A N 1
ATOM 669 C CA . PRO A 1 91 ? 10.470 -10.006 0.144 1.00 51.41 91 PRO A CA 1
ATOM 670 C C . PRO A 1 91 ? 9.000 -9.937 -0.280 1.00 51.41 91 PRO A C 1
ATOM 672 O O . PRO A 1 91 ? 8.250 -9.077 0.174 1.00 51.41 91 PRO A O 1
ATOM 675 N N . LEU A 1 92 ? 8.630 -10.789 -1.243 1.00 52.84 92 LEU A N 1
ATOM 676 C CA . LEU A 1 92 ? 7.275 -10.797 -1.769 1.00 52.84 92 LEU A CA 1
ATOM 677 C C . LEU A 1 92 ? 6.347 -11.158 -0.612 1.00 52.84 92 LEU A C 1
ATOM 679 O O . LEU A 1 92 ? 6.599 -12.185 0.029 1.00 52.84 92 LEU A O 1
ATOM 683 N N . PRO A 1 93 ? 5.246 -10.423 -0.386 1.00 54.53 93 PRO A N 1
ATOM 684 C CA . PRO A 1 93 ? 4.151 -11.038 0.330 1.00 54.53 93 PRO A CA 1
ATOM 685 C C . PRO A 1 93 ? 3.806 -12.333 -0.417 1.00 54.53 93 PRO A C 1
ATOM 687 O O . PRO A 1 93 ? 3.613 -12.326 -1.634 1.00 54.53 93 PRO A O 1
ATOM 690 N N . THR A 1 94 ? 3.784 -13.462 0.299 1.00 56.88 94 THR A N 1
ATOM 691 C CA . THR A 1 94 ? 3.608 -14.814 -0.282 1.00 56.88 94 THR A CA 1
ATOM 692 C C . THR A 1 94 ? 2.350 -14.923 -1.159 1.00 56.88 94 THR A C 1
ATOM 694 O O . THR A 1 94 ? 2.218 -15.828 -1.983 1.00 56.88 94 THR A O 1
ATOM 697 N N . LYS A 1 95 ? 1.419 -13.983 -0.984 1.00 68.06 95 LYS A N 1
ATOM 698 C CA . LYS A 1 95 ? 0.179 -13.824 -1.725 1.00 68.06 95 LYS A CA 1
ATOM 699 C C . LYS A 1 95 ? -0.126 -12.327 -1.844 1.00 68.06 95 LYS A C 1
ATOM 701 O O . LYS A 1 95 ? 0.167 -11.580 -0.917 1.00 68.06 95 LYS A O 1
ATOM 706 N N . ALA A 1 96 ? -0.703 -11.889 -2.961 1.00 72.56 96 ALA A N 1
ATOM 707 C CA . ALA A 1 96 ? -1.277 -10.548 -3.038 1.00 72.56 96 ALA A CA 1
ATOM 708 C C . ALA A 1 96 ? -2.514 -10.449 -2.116 1.00 72.56 96 ALA A C 1
ATOM 710 O O . ALA A 1 96 ? -3.211 -11.457 -1.970 1.00 72.56 96 ALA A O 1
ATOM 711 N N . PRO A 1 97 ? -2.807 -9.268 -1.545 1.00 79.31 97 PRO A N 1
ATOM 712 C CA . PRO A 1 97 ? -4.022 -9.061 -0.767 1.00 79.31 97 PRO A CA 1
ATOM 713 C C . PRO A 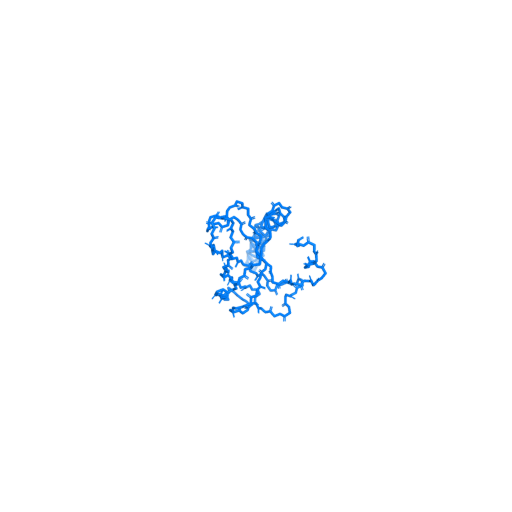1 97 ? -5.265 -9.364 -1.588 1.00 79.31 97 PRO A C 1
ATOM 715 O O . PRO A 1 97 ? -5.352 -8.996 -2.762 1.00 79.31 97 PRO A O 1
ATOM 718 N N . GLU A 1 98 ? -6.248 -9.965 -0.939 1.00 85.12 98 GLU A N 1
ATOM 719 C CA . GLU A 1 98 ? -7.598 -10.153 -1.445 1.00 85.12 98 GLU A CA 1
ATOM 720 C C . GLU A 1 98 ? -8.596 -9.305 -0.650 1.00 85.12 98 GLU A C 1
ATOM 722 O O . GLU A 1 98 ? -8.326 -8.816 0.446 1.00 85.12 98 GLU A O 1
ATOM 727 N N . VAL A 1 99 ? -9.777 -9.091 -1.229 1.00 87.44 99 VAL A N 1
ATOM 728 C CA . VAL A 1 99 ? -10.870 -8.405 -0.532 1.00 87.44 99 VAL A CA 1
ATOM 729 C C . VAL A 1 99 ? -11.282 -9.223 0.692 1.00 87.44 99 VAL A C 1
ATOM 731 O O . VAL A 1 99 ? -11.522 -10.423 0.580 1.00 87.44 99 VAL A O 1
ATOM 734 N N . GLY A 1 100 ? -11.375 -8.559 1.843 1.00 85.81 100 GLY A N 1
ATOM 735 C CA . GLY A 1 100 ? -11.609 -9.173 3.150 1.00 85.81 100 GLY A CA 1
ATOM 736 C C . GLY A 1 100 ? -10.334 -9.558 3.906 1.00 85.81 100 GLY A C 1
ATOM 737 O O . GLY A 1 100 ? -10.423 -9.907 5.084 1.00 85.81 100 GLY A O 1
ATOM 738 N N . ASP A 1 101 ? -9.151 -9.470 3.285 1.00 86.25 101 ASP A N 1
ATOM 739 C CA . ASP A 1 101 ? -7.895 -9.651 4.012 1.00 86.25 101 ASP A CA 1
ATOM 740 C C . ASP A 1 101 ? -7.652 -8.487 4.981 1.00 86.25 101 ASP A C 1
ATOM 742 O O . ASP A 1 101 ? -8.144 -7.369 4.809 1.00 86.25 101 ASP A O 1
ATOM 746 N N . LEU A 1 102 ? -6.857 -8.752 6.018 1.00 84.62 102 LEU A N 1
ATOM 747 C CA . LEU A 1 102 ? -6.413 -7.733 6.961 1.00 84.62 102 LEU A CA 1
ATOM 748 C C . LEU A 1 102 ? -5.006 -7.268 6.599 1.00 84.62 102 LEU A C 1
ATOM 750 O O . LEU A 1 102 ? -4.065 -8.060 6.587 1.00 84.62 102 LEU A O 1
ATOM 754 N N . VAL A 1 103 ? -4.857 -5.966 6.382 1.00 85.25 103 VAL A N 1
ATOM 755 C CA . VAL A 1 103 ? -3.572 -5.307 6.123 1.00 85.25 103 VAL A CA 1
ATOM 756 C C . VAL A 1 103 ? -3.207 -4.369 7.269 1.00 85.25 103 VAL A C 1
ATOM 758 O O . VAL A 1 103 ? -4.066 -3.927 8.040 1.00 85.25 103 VAL A O 1
ATOM 761 N N . ARG A 1 104 ? -1.915 -4.051 7.401 1.00 83.31 104 ARG A N 1
ATOM 762 C CA . ARG A 1 104 ? -1.465 -3.012 8.333 1.00 83.31 104 ARG A CA 1
ATOM 763 C C . ARG A 1 104 ? -1.455 -1.666 7.635 1.00 83.31 104 ARG A C 1
ATOM 765 O O . ARG A 1 104 ? -0.898 -1.524 6.548 1.00 83.31 104 ARG A O 1
ATOM 772 N N . VAL A 1 105 ? -2.050 -0.686 8.298 1.00 84.25 105 VAL A N 1
ATOM 773 C CA . VAL A 1 105 ? -2.113 0.698 7.849 1.00 84.25 105 VAL A CA 1
ATOM 774 C C . VAL A 1 105 ? -1.390 1.550 8.876 1.00 84.25 105 VAL A C 1
ATOM 776 O O . VAL A 1 105 ? -1.774 1.582 10.044 1.00 84.25 105 VAL A O 1
ATOM 779 N N . TRP A 1 106 ? -0.339 2.238 8.439 1.00 84.25 106 TRP A N 1
ATOM 780 C CA . TRP A 1 106 ? 0.290 3.303 9.207 1.00 84.25 106 TRP A CA 1
ATOM 781 C C . TRP A 1 106 ? -0.178 4.634 8.654 1.00 84.25 106 TRP A C 1
ATOM 783 O O . TRP A 1 106 ? -0.009 4.900 7.464 1.00 84.25 106 TRP A O 1
ATOM 793 N N . TYR A 1 107 ? -0.728 5.473 9.522 1.00 79.69 107 TYR A N 1
ATOM 794 C CA . TYR A 1 107 ? -1.153 6.821 9.166 1.00 79.69 107 TYR A CA 1
ATOM 795 C C . TYR A 1 107 ? -0.575 7.851 10.140 1.00 79.69 107 TYR A C 1
ATOM 797 O O . TYR A 1 107 ? -0.285 7.556 11.305 1.00 79.69 107 TYR A O 1
ATOM 805 N N . LEU A 1 108 ? -0.407 9.079 9.654 1.00 77.62 108 LEU A N 1
ATOM 806 C CA . LEU A 1 108 ? -0.136 10.262 10.471 1.00 77.62 108 LEU A CA 1
ATOM 807 C C . LEU A 1 108 ? -1.405 11.117 10.520 1.00 77.62 108 LEU A C 1
ATOM 809 O O . LEU A 1 108 ? -2.078 11.244 9.507 1.00 77.62 108 LEU A O 1
ATOM 813 N N . GLY A 1 109 ? -1.726 11.709 11.672 1.00 73.44 109 GLY A N 1
ATOM 814 C CA . GLY A 1 109 ? -2.933 12.532 11.817 1.00 73.44 109 GLY A CA 1
ATOM 815 C C . GLY A 1 109 ? -4.173 11.714 12.180 1.00 73.44 109 GLY A C 1
ATOM 816 O O . GLY A 1 109 ? -4.135 10.951 13.145 1.00 73.44 109 GLY A O 1
ATOM 817 N N . GLU A 1 110 ? -5.276 11.894 11.447 1.00 67.19 110 GLU A N 1
ATOM 818 C CA . GLU A 1 110 ? -6.575 11.265 11.755 1.00 67.19 110 GLU A CA 1
ATOM 819 C C . GLU A 1 110 ? -6.946 10.084 10.840 1.00 67.19 110 GLU A C 1
ATOM 821 O O . GLU A 1 110 ? -7.984 9.448 11.054 1.00 67.19 110 GLU A O 1
ATOM 826 N N . GLY A 1 111 ? -6.116 9.779 9.841 1.00 60.28 111 GLY A N 1
ATOM 827 C CA . GLY A 1 111 ? -6.328 8.697 8.880 1.00 60.28 111 GLY A CA 1
ATOM 828 C C . GLY A 1 111 ? -7.276 9.067 7.733 1.00 60.28 111 GLY A C 1
ATOM 829 O O . GLY A 1 111 ? -8.017 8.208 7.262 1.00 60.28 111 GLY A O 1
ATOM 830 N N . GLY A 1 112 ? -7.320 10.337 7.321 1.00 57.19 112 GLY A N 1
ATOM 831 C CA . GLY A 1 112 ? -8.138 10.822 6.202 1.00 57.19 112 GLY A CA 1
ATOM 832 C C . GLY A 1 112 ? -7.549 10.529 4.813 1.00 57.19 112 GLY A C 1
ATOM 833 O O . GLY A 1 112 ? -6.419 10.072 4.686 1.00 57.19 112 GLY A O 1
ATOM 834 N N . SER A 1 113 ? -8.302 10.838 3.748 1.00 55.66 113 SER A N 1
ATOM 835 C CA . SER A 1 113 ? -7.862 10.652 2.348 1.00 55.66 113 SER A CA 1
ATOM 836 C C . SER A 1 113 ? -6.650 11.500 1.952 1.00 55.66 113 SER A C 1
ATOM 838 O O . SER A 1 113 ? -5.973 11.171 0.981 1.00 55.66 113 SER A O 1
ATOM 840 N N . ASP A 1 114 ? -6.408 12.584 2.691 1.00 58.22 114 ASP A N 1
ATOM 841 C CA . ASP A 1 114 ? -5.285 13.504 2.493 1.00 58.22 114 ASP A CA 1
ATOM 842 C C . ASP A 1 114 ? -4.081 13.161 3.389 1.00 58.22 114 ASP A C 1
ATOM 844 O O . ASP A 1 114 ? -3.024 13.784 3.260 1.00 58.22 114 ASP A O 1
ATOM 848 N N . ASP A 1 115 ? -4.224 12.180 4.288 1.00 62.81 115 ASP A N 1
ATOM 849 C CA . ASP A 1 115 ? -3.148 11.766 5.181 1.00 62.81 115 ASP A CA 1
ATOM 850 C C . ASP A 1 115 ? -2.177 10.829 4.455 1.00 62.81 115 ASP A C 1
ATOM 852 O O . ASP A 1 115 ? -2.539 10.031 3.588 1.00 62.81 115 ASP A O 1
ATOM 856 N N . GLU A 1 116 ? -0.898 10.930 4.810 1.00 61.78 116 GLU A N 1
ATOM 857 C CA . GLU A 1 116 ? 0.133 10.072 4.241 1.00 61.78 116 GLU A CA 1
ATOM 858 C C . GLU A 1 116 ? 0.001 8.668 4.848 1.00 61.78 116 GLU A C 1
ATOM 860 O O . GLU A 1 116 ? 0.284 8.456 6.032 1.00 61.78 116 GLU A O 1
ATOM 865 N N . VAL A 1 117 ? -0.469 7.718 4.035 1.00 67.88 117 VAL A N 1
ATOM 866 C CA . VAL A 1 117 ? -0.748 6.348 4.465 1.00 67.88 117 VAL A CA 1
ATOM 867 C C . VAL A 1 117 ? 0.235 5.369 3.840 1.00 67.88 117 VAL A C 1
ATOM 869 O O . VAL A 1 117 ? 0.364 5.282 2.619 1.00 67.88 117 VAL A O 1
ATOM 872 N N . GLN A 1 118 ? 0.886 4.576 4.689 1.00 75.50 118 GLN A N 1
ATOM 873 C CA . GLN A 1 118 ? 1.678 3.428 4.265 1.00 75.50 118 GLN A CA 1
ATOM 874 C C . GLN A 1 118 ? 0.911 2.147 4.587 1.00 75.50 118 GLN A C 1
ATOM 876 O O . GLN A 1 118 ? 0.472 1.959 5.720 1.00 75.50 118 GLN A O 1
ATOM 881 N N . MET A 1 119 ? 0.794 1.248 3.610 1.00 76.06 119 MET A N 1
ATOM 882 C CA . MET A 1 119 ? 0.222 -0.083 3.814 1.00 76.06 119 MET A CA 1
ATOM 883 C C . MET A 1 119 ? 1.298 -1.159 3.693 1.00 76.06 119 MET A C 1
ATOM 885 O O . MET A 1 119 ? 2.261 -0.996 2.938 1.00 76.06 119 MET A O 1
ATOM 889 N N . ASP A 1 120 ? 1.145 -2.238 4.453 1.00 75.50 120 ASP A N 1
ATOM 890 C CA . ASP A 1 120 ? 1.958 -3.447 4.323 1.00 75.50 120 ASP A CA 1
ATOM 891 C C . ASP A 1 120 ? 1.074 -4.692 4.429 1.00 75.50 120 ASP A C 1
ATOM 893 O O . ASP A 1 120 ? 0.100 -4.722 5.190 1.00 75.50 120 ASP A O 1
ATOM 897 N N . HIS A 1 121 ? 1.430 -5.700 3.641 1.00 65.19 121 HIS A N 1
ATOM 898 C CA . HIS A 1 121 ? 0.751 -6.985 3.564 1.00 65.19 121 HIS A CA 1
ATOM 899 C C . HIS A 1 121 ? 1.443 -8.061 4.414 1.00 65.19 121 HIS A C 1
ATOM 901 O O . HIS A 1 121 ? 0.851 -9.108 4.663 1.00 65.19 121 HIS A O 1
ATOM 907 N N . ASP A 1 122 ? 2.672 -7.832 4.895 1.00 59.84 122 ASP A N 1
ATOM 908 C CA . ASP A 1 122 ? 3.396 -8.866 5.634 1.00 59.84 122 ASP A CA 1
ATOM 909 C C . ASP A 1 122 ? 3.085 -8.836 7.142 1.00 59.84 122 ASP A C 1
ATOM 911 O O . ASP A 1 122 ? 3.380 -7.889 7.885 1.00 59.84 122 ASP A O 1
ATOM 915 N N . LEU A 1 123 ? 2.438 -9.900 7.611 1.00 51.28 123 LEU A N 1
ATOM 916 C CA . LEU A 1 123 ? 2.235 -10.196 9.023 1.00 51.28 123 LEU A CA 1
ATOM 917 C C . LEU A 1 123 ? 3.329 -11.167 9.451 1.00 51.28 123 LEU A C 1
ATOM 919 O O . LEU A 1 123 ? 3.115 -12.375 9.444 1.00 51.28 123 LEU A O 1
ATOM 923 N N . ASP A 1 124 ? 4.481 -10.642 9.870 1.00 50.59 124 ASP A N 1
ATOM 924 C CA . ASP A 1 124 ? 5.371 -11.432 10.713 1.00 50.59 124 ASP A CA 1
ATOM 925 C C . ASP A 1 124 ? 4.673 -11.610 12.078 1.00 50.59 124 ASP A C 1
ATOM 927 O O . ASP A 1 124 ? 4.424 -10.617 12.781 1.00 50.59 124 ASP A O 1
ATOM 931 N N . PRO A 1 125 ? 4.281 -12.839 12.469 1.00 45.41 125 PRO A N 1
ATOM 932 C CA . PRO A 1 125 ? 3.546 -13.064 13.706 1.00 45.41 125 PRO A CA 1
ATOM 933 C C . PRO A 1 125 ? 4.331 -12.661 14.961 1.00 45.41 125 PRO A C 1
ATOM 935 O O . PRO A 1 125 ? 3.723 -12.453 16.011 1.00 45.41 125 PRO A O 1
ATOM 938 N N . ALA A 1 126 ? 5.653 -12.490 14.864 1.00 44.97 126 ALA A N 1
ATOM 939 C CA . ALA A 1 126 ? 6.484 -11.991 15.955 1.00 44.97 126 ALA A CA 1
ATOM 940 C C . ALA A 1 126 ? 6.260 -10.494 16.259 1.00 44.97 126 ALA A C 1
ATOM 942 O O . ALA A 1 126 ? 6.378 -10.079 17.412 1.00 44.97 126 ALA A O 1
ATOM 943 N N . GLU A 1 127 ? 5.878 -9.681 15.268 1.00 46.00 127 GLU A N 1
ATOM 944 C CA . GLU A 1 127 ? 5.571 -8.257 15.474 1.00 46.00 127 GLU A CA 1
ATOM 945 C C . GLU A 1 127 ? 4.140 -8.016 15.981 1.00 46.00 127 GLU A C 1
ATOM 947 O O . GLU A 1 127 ? 3.855 -6.968 16.565 1.00 46.00 127 GLU A O 1
ATOM 952 N N . LEU A 1 128 ? 3.238 -8.995 15.819 1.00 46.66 128 LEU A N 1
ATOM 953 C CA . LEU A 1 128 ? 1.858 -8.920 16.318 1.00 46.66 128 LEU A CA 1
ATOM 954 C C . LEU A 1 128 ? 1.772 -8.819 17.847 1.00 46.66 128 LEU A C 1
ATOM 956 O O . LEU A 1 128 ? 0.755 -8.360 18.361 1.00 46.66 128 LEU A O 1
ATOM 960 N N . ALA A 1 129 ? 2.820 -9.227 18.565 1.00 43.78 129 ALA A N 1
ATOM 961 C CA . ALA A 1 129 ? 2.874 -9.187 20.023 1.00 43.78 129 ALA A CA 1
ATOM 962 C C . ALA A 1 129 ? 3.275 -7.813 20.596 1.00 43.78 129 ALA A C 1
ATOM 964 O O . ALA A 1 129 ? 3.129 -7.599 21.795 1.00 43.78 129 ALA A O 1
ATOM 965 N N . VAL A 1 130 ? 3.790 -6.893 19.771 1.00 45.38 130 VAL A N 1
ATOM 966 C CA . VAL A 1 130 ? 4.363 -5.611 20.236 1.00 45.38 130 VAL A CA 1
ATOM 967 C C . VAL A 1 130 ? 3.400 -4.432 20.039 1.00 45.38 130 VAL A C 1
ATOM 969 O O . VAL A 1 130 ? 3.574 -3.386 20.654 1.00 45.38 130 VAL A O 1
ATOM 972 N N . ALA A 1 131 ? 2.367 -4.597 19.210 1.00 41.56 131 ALA A N 1
ATOM 973 C CA . ALA A 1 131 ? 1.389 -3.554 18.891 1.00 41.56 131 ALA A CA 1
ATOM 974 C C . ALA A 1 131 ? 0.077 -3.645 19.705 1.00 41.56 131 ALA A C 1
ATOM 976 O O . ALA A 1 131 ? -0.916 -3.039 19.303 1.00 41.56 131 ALA A O 1
ATOM 977 N N . ALA A 1 132 ? 0.059 -4.425 20.794 1.00 38.88 132 ALA A N 1
ATOM 978 C CA . ALA A 1 132 ? -1.082 -4.571 21.704 1.00 38.88 132 ALA A CA 1
ATOM 979 C C . ALA A 1 132 ? -0.954 -3.662 22.933 1.00 38.88 132 ALA A C 1
ATOM 981 O O . ALA A 1 132 ? 0.169 -3.569 23.479 1.00 38.88 132 ALA A O 1
#